Protein AF-A0A2J6T3U5-F1 (afdb_monomer_lite)

Organism: NCBI:txid1095630

Radius of gyration: 22.6 Å; chains: 1; bounding box: 52×35×73 Å

Structure (mmCIF, N/CA/C/O backbone):
data_AF-A0A2J6T3U5-F1
#
_entry.id   AF-A0A2J6T3U5-F1
#
loop_
_atom_site.group_PDB
_atom_site.id
_atom_site.type_symbol
_atom_site.label_atom_id
_atom_site.label_alt_id
_atom_site.label_comp_id
_atom_site.label_asym_id
_atom_site.label_entity_id
_atom_site.label_seq_id
_atom_site.pdbx_PDB_ins_code
_atom_site.Cartn_x
_atom_site.Cartn_y
_atom_site.Cartn_z
_atom_site.occupancy
_atom_site.B_iso_or_equiv
_atom_site.auth_seq_id
_atom_site.auth_comp_id
_atom_site.auth_asym_id
_atom_site.auth_atom_id
_atom_site.pdbx_PDB_model_num
ATOM 1 N N . MET A 1 1 ? -11.985 6.143 32.478 1.00 38.47 1 MET A N 1
ATOM 2 C CA . MET A 1 1 ? -12.949 7.231 32.205 1.00 38.47 1 MET A CA 1
ATOM 3 C C . MET A 1 1 ? -14.137 6.586 31.503 1.00 38.47 1 MET A C 1
ATOM 5 O O . MET A 1 1 ? -13.991 6.168 30.367 1.00 38.47 1 MET A O 1
ATOM 9 N N . LYS A 1 2 ? -15.233 6.329 32.228 1.00 48.66 2 LYS A N 1
ATOM 10 C CA . LYS A 1 2 ? -16.372 5.528 31.748 1.00 48.66 2 LYS A CA 1
ATOM 11 C C . LYS A 1 2 ? -17.278 6.443 30.913 1.00 48.66 2 LYS A C 1
ATOM 13 O O . LYS A 1 2 ? -17.923 7.314 31.491 1.00 48.66 2 LYS A O 1
ATOM 18 N N . ARG A 1 3 ? -17.236 6.337 29.577 1.00 56.69 3 ARG A N 1
ATOM 19 C CA . ARG A 1 3 ? -18.173 7.060 28.702 1.00 56.69 3 ARG A CA 1
ATOM 20 C C . ARG A 1 3 ? -19.555 6.423 28.853 1.00 56.69 3 ARG A C 1
ATOM 22 O O . ARG A 1 3 ? -19.677 5.213 28.967 1.00 56.69 3 ARG A O 1
ATOM 29 N N . SER A 1 4 ? -20.553 7.281 29.001 1.00 51.03 4 SER A N 1
ATOM 30 C CA . SER A 1 4 ? -21.949 6.957 29.271 1.00 51.03 4 SER A CA 1
ATOM 31 C C . SER A 1 4 ? -22.644 6.409 28.024 1.00 51.03 4 SER A C 1
ATOM 33 O O . SER A 1 4 ? -22.593 7.051 26.975 1.00 51.03 4 SER A O 1
ATOM 35 N N . ASP A 1 5 ? -23.340 5.284 28.199 1.00 54.50 5 ASP A N 1
ATOM 36 C CA . ASP A 1 5 ? -24.138 4.512 27.236 1.00 54.50 5 ASP A CA 1
ATOM 37 C C . ASP A 1 5 ? -25.363 5.276 26.675 1.00 54.50 5 ASP A C 1
ATOM 39 O O . ASP A 1 5 ? -26.510 4.880 26.873 1.00 54.50 5 ASP A O 1
ATOM 43 N N . ILE A 1 6 ? -25.153 6.404 25.985 1.00 56.03 6 ILE A N 1
ATOM 44 C CA . ILE A 1 6 ? -26.198 7.081 25.183 1.00 56.03 6 ILE A CA 1
ATOM 45 C C . ILE A 1 6 ? -25.654 7.406 23.783 1.00 56.03 6 ILE A C 1
ATOM 47 O O . ILE A 1 6 ? -25.826 8.499 23.245 1.00 56.03 6 ILE A O 1
ATOM 51 N N . GLY A 1 7 ? -24.940 6.451 23.190 1.00 62.00 7 GLY A N 1
ATOM 52 C CA . GLY A 1 7 ? -24.553 6.486 21.787 1.00 62.00 7 GLY A CA 1
ATOM 53 C C . GLY A 1 7 ? -25.528 5.652 20.966 1.00 62.00 7 GLY A C 1
ATOM 54 O O . GLY A 1 7 ? -25.654 4.456 21.196 1.00 62.00 7 GLY A O 1
ATOM 55 N N . ILE A 1 8 ? -26.181 6.252 19.965 1.00 74.00 8 ILE A N 1
ATOM 56 C CA . ILE A 1 8 ? -26.908 5.516 18.904 1.00 74.00 8 ILE A CA 1
ATOM 57 C C . ILE A 1 8 ? -25.964 4.523 18.185 1.00 74.00 8 ILE A C 1
ATOM 59 O O . ILE A 1 8 ? -26.408 3.575 17.541 1.00 74.00 8 ILE A O 1
ATOM 63 N N . ILE A 1 9 ? -24.653 4.736 18.313 1.00 75.31 9 ILE A N 1
ATOM 64 C CA . ILE A 1 9 ? -23.588 3.929 17.736 1.00 75.31 9 ILE A CA 1
ATOM 65 C C . ILE A 1 9 ? -22.883 3.176 18.874 1.00 75.31 9 ILE A C 1
ATOM 67 O O . ILE A 1 9 ? -22.452 3.829 19.827 1.00 75.31 9 ILE A O 1
ATOM 71 N N . PRO A 1 10 ? -22.729 1.843 18.779 1.00 83.06 10 PRO A N 1
ATOM 72 C CA . PRO A 1 10 ? -21.961 1.070 19.748 1.00 83.06 10 PRO A CA 1
ATOM 73 C C . PRO A 1 10 ? -20.502 1.535 19.797 1.00 83.06 10 PRO A C 1
ATOM 75 O O . PRO A 1 10 ? -19.874 1.693 18.749 1.00 83.06 10 PRO A O 1
ATOM 78 N N . ASP A 1 11 ? -19.939 1.673 20.998 1.00 80.75 11 ASP A N 1
ATOM 79 C CA . ASP A 1 11 ? -18.539 2.090 21.191 1.00 80.75 11 ASP A CA 1
ATOM 80 C C . ASP A 1 11 ? -17.552 1.195 20.424 1.00 80.75 11 ASP A C 1
ATOM 82 O O . ASP A 1 11 ? -16.596 1.683 19.827 1.00 80.75 11 ASP A O 1
ATOM 86 N N . GLN A 1 12 ? -17.857 -0.101 20.312 1.00 80.88 12 GLN A N 1
ATOM 87 C CA . GLN A 1 12 ? -17.066 -1.059 19.536 1.00 80.88 12 GLN A CA 1
ATOM 88 C C . GLN A 1 12 ? -16.932 -0.664 18.053 1.00 80.88 12 GLN A C 1
ATOM 90 O O . GLN A 1 12 ? -15.870 -0.835 17.459 1.00 80.88 12 GLN A O 1
ATOM 95 N N . VAL A 1 13 ? -17.989 -0.110 17.448 1.00 84.06 13 VAL A N 1
ATOM 96 C CA . VAL A 1 13 ? -17.957 0.356 16.051 1.00 84.06 13 VAL A CA 1
ATOM 97 C C . VAL A 1 13 ? -17.063 1.586 15.929 1.00 84.06 13 VAL A C 1
ATOM 99 O O . VAL A 1 13 ? -16.342 1.725 14.943 1.00 84.06 13 VAL A O 1
ATOM 102 N N . ILE A 1 14 ? -17.093 2.482 16.919 1.00 82.81 14 ILE A N 1
ATOM 103 C CA . ILE A 1 14 ? -16.266 3.694 16.937 1.00 82.81 14 ILE A CA 1
ATOM 104 C C . ILE A 1 14 ? -14.790 3.310 17.040 1.00 82.81 14 ILE A C 1
ATOM 106 O O . ILE A 1 14 ? -13.989 3.762 16.219 1.00 82.81 14 ILE A O 1
ATOM 110 N N . ASP A 1 15 ? -14.452 2.436 17.985 1.00 81.38 15 ASP A N 1
ATOM 111 C CA . ASP A 1 15 ? -13.083 1.967 18.200 1.00 81.38 15 ASP A CA 1
ATOM 112 C C . ASP A 1 15 ? -12.535 1.258 16.954 1.00 81.38 15 ASP A C 1
ATOM 114 O O . ASP A 1 15 ? -11.432 1.556 16.490 1.00 81.38 15 ASP A O 1
ATOM 118 N N . GLU A 1 16 ? -13.338 0.389 16.336 1.00 83.69 16 GLU A N 1
ATOM 119 C CA . GLU A 1 16 ? -12.950 -0.301 15.107 1.00 83.69 16 GLU A CA 1
ATOM 120 C C . GLU A 1 16 ? -12.828 0.656 13.909 1.00 83.69 16 GLU A C 1
ATOM 122 O O . GLU A 1 16 ? -11.967 0.486 13.043 1.00 83.69 16 GLU A O 1
ATOM 127 N N . THR A 1 17 ? -13.652 1.703 13.857 1.00 86.38 17 THR A N 1
ATOM 128 C CA . THR A 1 17 ? -13.559 2.732 12.814 1.00 86.38 17 THR A CA 1
ATOM 129 C C . THR A 1 17 ? -12.269 3.537 12.955 1.00 86.38 17 THR A C 1
ATOM 131 O O . THR A 1 17 ? -11.596 3.785 11.956 1.00 86.38 17 THR A O 1
ATOM 134 N N . ILE A 1 18 ? -11.875 3.899 14.179 1.00 80.56 18 ILE A N 1
ATOM 135 C CA . ILE A 1 18 ? -10.594 4.571 14.439 1.00 80.56 18 ILE A CA 1
ATOM 136 C C . ILE A 1 18 ? -9.433 3.662 14.016 1.00 80.56 18 ILE A C 1
ATOM 138 O O . ILE A 1 18 ? -8.542 4.107 13.292 1.00 80.56 18 ILE A O 1
ATOM 142 N N . LEU A 1 19 ? -9.477 2.378 14.387 1.00 79.75 19 LEU A N 1
ATOM 143 C CA . LEU A 1 19 ? -8.476 1.386 13.982 1.00 79.75 19 LEU A CA 1
ATOM 144 C C . LEU A 1 19 ? -8.370 1.277 12.451 1.00 79.75 19 LEU A C 1
ATOM 146 O O . LEU A 1 19 ? -7.273 1.280 11.896 1.00 79.75 19 LEU A O 1
ATOM 150 N N . THR A 1 20 ? -9.514 1.241 11.767 1.00 84.50 20 THR A N 1
ATOM 151 C CA . THR A 1 20 ? -9.603 1.192 10.302 1.00 84.50 20 THR A CA 1
ATOM 152 C C . THR A 1 20 ? -8.975 2.432 9.669 1.00 84.50 20 THR A C 1
ATOM 154 O O . THR A 1 20 ? -8.199 2.318 8.724 1.00 84.50 20 THR A O 1
ATOM 157 N N . LEU A 1 21 ? -9.267 3.626 10.189 1.00 83.50 21 LEU A N 1
ATOM 158 C CA . LEU A 1 21 ? -8.701 4.871 9.668 1.00 83.50 21 LEU A CA 1
ATOM 159 C C . LEU A 1 21 ? -7.182 4.926 9.843 1.00 83.50 21 LEU A C 1
ATOM 161 O O . LEU A 1 21 ? -6.491 5.322 8.909 1.00 83.50 21 LEU A O 1
ATOM 165 N N . ASN A 1 22 ? -6.664 4.477 10.986 1.00 78.25 22 ASN A N 1
ATOM 166 C CA . ASN A 1 22 ? -5.220 4.418 11.224 1.00 78.25 22 ASN A CA 1
ATOM 167 C C . ASN A 1 22 ? -4.527 3.391 10.318 1.00 78.25 22 ASN A C 1
ATOM 169 O O . ASN A 1 22 ? -3.413 3.632 9.860 1.00 78.25 22 ASN A O 1
ATOM 173 N N . LEU A 1 23 ? -5.195 2.273 10.011 1.00 80.44 23 LEU A N 1
ATOM 174 C CA . LEU A 1 23 ? -4.705 1.285 9.047 1.00 80.44 23 LEU A CA 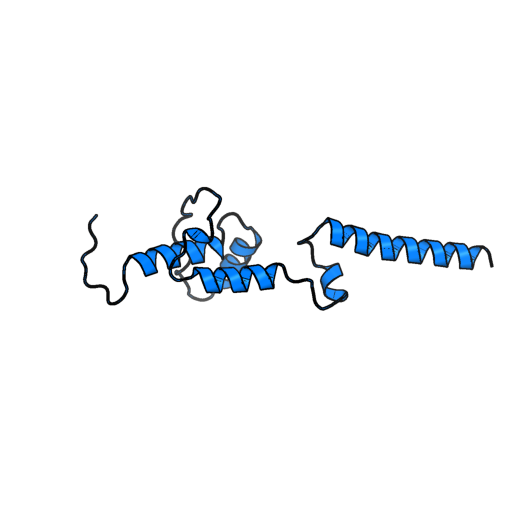1
ATOM 175 C C . LEU A 1 23 ? -4.630 1.863 7.624 1.00 80.44 23 LEU A C 1
ATOM 177 O O . LEU A 1 23 ? -3.656 1.624 6.914 1.00 80.44 23 LEU A O 1
ATOM 181 N N . LEU A 1 24 ? -5.660 2.601 7.199 1.00 83.00 24 LEU A N 1
ATOM 182 C CA . LEU A 1 24 ? -5.746 3.174 5.850 1.00 83.00 24 LEU A CA 1
ATOM 183 C C . LEU A 1 24 ? -4.850 4.400 5.659 1.00 83.00 24 LEU A C 1
ATOM 185 O O . LEU A 1 24 ? -4.422 4.679 4.539 1.00 83.00 24 LEU A O 1
ATOM 189 N N . PHE A 1 25 ? -4.590 5.138 6.735 1.00 80.31 25 PHE A N 1
ATOM 190 C CA . PHE A 1 25 ? -3.830 6.379 6.716 1.00 80.31 25 PHE A CA 1
ATOM 191 C C . PHE A 1 25 ? -2.743 6.368 7.798 1.00 80.31 25 PHE A C 1
ATOM 193 O O . PHE A 1 25 ? -2.849 7.102 8.784 1.00 80.31 25 PHE A O 1
ATOM 200 N N . PRO A 1 26 ? -1.689 5.556 7.616 1.00 75.94 26 PRO A N 1
ATOM 201 C CA . PRO A 1 26 ? -0.627 5.437 8.599 1.00 75.94 26 PRO A CA 1
ATOM 202 C C . PRO A 1 26 ? 0.145 6.749 8.772 1.00 75.94 26 PRO A C 1
ATOM 204 O O . PRO A 1 26 ? 0.450 7.464 7.816 1.00 75.94 26 PRO A O 1
ATOM 207 N N . ASP A 1 27 ? 0.515 7.035 10.015 1.00 71.94 27 ASP A N 1
ATOM 208 C CA . ASP A 1 27 ? 1.265 8.224 10.421 1.00 71.94 27 ASP A CA 1
ATOM 209 C C . ASP A 1 27 ? 2.752 8.175 10.033 1.00 71.94 27 ASP A C 1
ATOM 211 O O . ASP A 1 27 ? 3.398 9.217 9.933 1.00 71.94 27 ASP A O 1
ATOM 215 N N . TRP A 1 28 ? 3.289 6.985 9.771 1.00 71.19 28 TRP A N 1
ATOM 216 C CA . TRP A 1 28 ? 4.659 6.771 9.301 1.00 71.19 28 TRP A CA 1
ATOM 217 C C . TRP A 1 28 ? 4.813 6.871 7.776 1.00 71.19 28 TRP A C 1
ATOM 219 O O . TRP A 1 28 ? 5.935 7.019 7.285 1.00 71.19 28 TRP A O 1
ATOM 229 N N . ASP A 1 29 ? 3.722 6.806 7.006 1.00 78.31 29 ASP A N 1
ATOM 230 C CA . ASP A 1 29 ? 3.793 6.889 5.548 1.00 78.31 29 ASP A CA 1
ATOM 231 C C . ASP A 1 29 ? 3.920 8.344 5.078 1.00 78.31 29 ASP A C 1
ATOM 233 O O . ASP A 1 29 ? 3.059 9.204 5.293 1.00 78.31 29 ASP A O 1
ATOM 237 N N . THR A 1 30 ? 5.017 8.624 4.378 1.00 80.19 30 THR A N 1
ATOM 238 C CA . THR A 1 30 ? 5.334 9.974 3.905 1.00 80.19 30 THR A CA 1
ATOM 239 C C . THR A 1 30 ? 4.325 10.455 2.861 1.00 80.19 30 THR A C 1
ATOM 241 O O . THR A 1 30 ? 4.011 11.651 2.828 1.00 80.19 30 THR A O 1
ATOM 244 N N . ASP A 1 31 ? 3.787 9.553 2.034 1.00 81.56 31 ASP A N 1
ATOM 245 C CA . ASP A 1 31 ? 2.794 9.903 1.017 1.00 81.56 31 ASP A CA 1
ATOM 246 C C . ASP A 1 31 ? 1.451 10.269 1.654 1.00 81.56 31 ASP A C 1
ATOM 248 O O . ASP A 1 31 ? 0.863 11.298 1.300 1.00 81.56 31 ASP A O 1
ATOM 252 N N . THR A 1 32 ? 1.026 9.519 2.670 1.00 78.94 32 THR A N 1
ATOM 253 C CA . THR A 1 32 ? -0.129 9.837 3.519 1.00 78.94 32 THR A CA 1
ATOM 254 C C . THR A 1 32 ? 0.030 11.195 4.213 1.00 78.94 32 THR A C 1
ATOM 256 O O . THR A 1 32 ? -0.834 12.071 4.082 1.00 78.94 32 THR A O 1
ATOM 259 N N . ILE A 1 33 ? 1.172 11.454 4.863 1.00 78.88 33 ILE A N 1
ATOM 260 C CA . ILE A 1 33 ? 1.458 12.759 5.488 1.00 78.88 33 ILE A CA 1
ATOM 261 C C . ILE A 1 33 ? 1.398 13.892 4.451 1.00 78.88 33 ILE A C 1
ATOM 263 O O . ILE A 1 33 ? 0.831 14.963 4.703 1.00 78.88 33 ILE A O 1
ATOM 267 N N . LYS A 1 34 ? 1.986 13.688 3.267 1.00 83.81 34 LYS A N 1
ATOM 268 C CA . LYS A 1 34 ? 2.004 14.677 2.181 1.00 83.81 34 LYS A CA 1
ATOM 269 C C . LYS A 1 34 ? 0.602 14.933 1.631 1.00 83.81 34 LYS A C 1
ATOM 271 O O . LYS A 1 34 ? 0.257 16.090 1.371 1.00 83.81 34 LYS A O 1
ATOM 276 N N . PHE A 1 35 ? -0.212 13.889 1.492 1.00 81.81 35 PHE A N 1
ATOM 277 C CA . PHE A 1 35 ? -1.615 13.981 1.102 1.00 81.81 35 PHE A CA 1
ATOM 278 C C . PHE A 1 35 ? -2.407 14.843 2.091 1.00 81.81 35 PHE A C 1
ATOM 280 O O . PHE A 1 35 ? -3.081 15.792 1.671 1.00 81.81 35 PHE A O 1
ATOM 287 N N . PHE A 1 36 ? -2.251 14.605 3.397 1.00 75.44 36 PHE A N 1
ATOM 288 C CA . PHE A 1 36 ? -2.909 15.417 4.421 1.00 75.44 36 PHE A CA 1
ATOM 289 C C . PHE A 1 36 ? -2.418 16.859 4.439 1.00 75.44 36 PHE A C 1
ATOM 291 O O . PHE A 1 36 ? -3.243 17.772 4.441 1.00 75.44 36 PHE A O 1
ATOM 298 N N . LYS A 1 37 ? -1.103 17.102 4.365 1.00 76.44 37 LYS A N 1
ATOM 299 C CA . LYS A 1 37 ? -0.545 18.465 4.279 1.00 76.44 37 LYS A CA 1
ATOM 300 C C . LYS A 1 37 ? -1.105 19.233 3.080 1.00 76.44 37 LYS A C 1
ATOM 302 O O . LYS A 1 37 ? -1.466 20.398 3.217 1.00 76.44 37 LYS A O 1
ATOM 307 N N . LYS A 1 38 ? -1.249 18.572 1.926 1.00 77.81 38 LYS A N 1
ATOM 308 C CA . LYS A 1 38 ? -1.828 19.166 0.712 1.00 77.81 38 LYS A CA 1
ATOM 309 C C . LYS A 1 38 ? -3.308 19.527 0.882 1.00 77.81 38 LYS A C 1
ATOM 311 O O . LYS A 1 38 ? -3.757 20.524 0.318 1.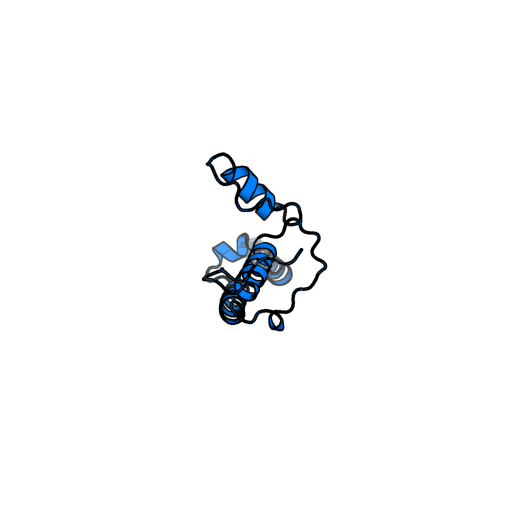00 77.81 38 LYS A O 1
ATOM 316 N N . LYS A 1 39 ? -4.071 18.738 1.646 1.00 74.38 39 LYS A N 1
ATOM 317 C CA . LYS A 1 39 ? -5.507 18.972 1.884 1.00 74.38 39 LYS A CA 1
ATOM 318 C C . LYS A 1 39 ? -5.819 19.869 3.089 1.00 74.38 39 LYS A C 1
ATOM 320 O O . LYS A 1 39 ? -6.891 20.467 3.108 1.00 74.38 39 LYS A O 1
ATOM 325 N N . LYS A 1 40 ? -4.889 20.041 4.037 1.00 64.94 40 LYS A N 1
ATOM 326 C CA . LYS A 1 40 ? -5.055 20.847 5.266 1.0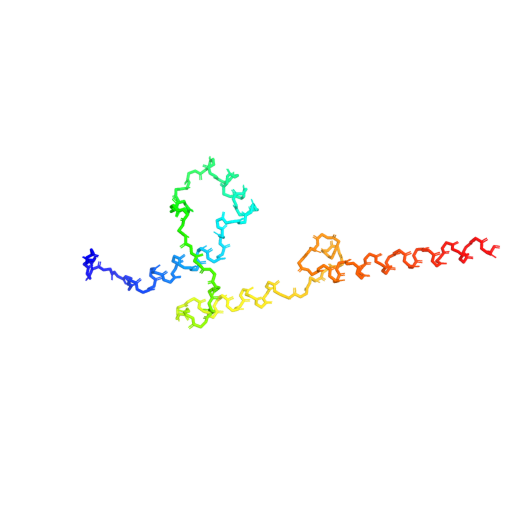0 64.94 40 LYS A CA 1
ATOM 327 C C . LYS A 1 40 ? -5.422 22.318 5.006 1.00 64.94 40 LYS A C 1
ATOM 329 O O . LYS A 1 40 ? -6.062 22.941 5.844 1.00 64.94 40 LYS A O 1
ATOM 334 N N . ASN A 1 41 ? -5.133 22.843 3.812 1.00 56.72 41 ASN A N 1
ATOM 335 C CA . ASN A 1 41 ? -5.535 24.193 3.392 1.00 56.72 41 ASN A CA 1
ATOM 336 C C . ASN A 1 41 ? -7.048 24.349 3.109 1.00 56.72 41 ASN A C 1
ATOM 338 O O . ASN A 1 41 ? -7.488 25.442 2.768 1.00 56.72 41 ASN A O 1
ATOM 342 N N . LYS A 1 42 ? -7.859 23.285 3.237 1.00 55.12 42 LYS A N 1
ATOM 343 C CA . LYS A 1 42 ? -9.319 23.308 3.037 1.00 55.12 42 LYS A CA 1
ATOM 344 C C . LYS A 1 42 ? -10.044 22.599 4.199 1.00 55.12 42 LYS A C 1
ATOM 346 O O . LYS A 1 42 ? -10.532 21.483 4.064 1.00 55.12 42 LYS A O 1
ATOM 351 N N . HIS A 1 43 ? -10.060 23.256 5.358 1.00 49.59 43 HIS A N 1
ATOM 352 C CA . HIS A 1 43 ? -11.015 23.059 6.468 1.00 49.59 43 HIS A CA 1
ATOM 353 C C . HIS A 1 43 ? -11.337 21.615 6.908 1.00 49.59 43 HIS A C 1
ATOM 355 O O . HIS A 1 43 ? -12.507 21.260 6.946 1.00 49.59 43 HIS A O 1
ATOM 361 N N . HIS A 1 44 ? -10.361 20.778 7.276 1.00 47.78 44 HIS A N 1
ATOM 362 C CA . HIS A 1 44 ? -10.679 19.498 7.932 1.00 47.78 44 HIS A CA 1
ATOM 363 C C . HIS A 1 44 ? -9.687 19.165 9.052 1.00 47.78 44 HIS A C 1
ATOM 365 O O . HIS A 1 44 ? -8.508 18.917 8.811 1.00 47.78 44 HIS A O 1
ATOM 371 N N . HIS A 1 45 ? -10.198 19.155 10.285 1.00 48.19 45 HIS A N 1
ATOM 372 C CA . HIS A 1 45 ? -9.480 18.857 11.534 1.00 48.19 45 HIS A CA 1
ATOM 373 C C . HIS A 1 45 ? -9.508 17.359 11.897 1.00 48.19 45 HIS A C 1
ATOM 375 O O . HIS A 1 45 ? -9.048 16.980 12.964 1.00 48.19 45 HIS A O 1
ATOM 381 N N . ILE A 1 46 ? -10.094 16.509 11.049 1.00 50.91 46 ILE A N 1
ATOM 382 C CA . ILE A 1 46 ? -10.656 15.224 11.501 1.00 50.91 46 ILE A CA 1
ATOM 383 C C . ILE A 1 46 ? -9.615 14.098 11.626 1.00 50.91 46 ILE A C 1
ATOM 385 O O . ILE A 1 46 ? -9.875 13.122 12.314 1.00 50.91 46 ILE A O 1
ATOM 389 N N . LEU A 1 47 ? -8.426 14.213 11.028 1.00 52.72 47 LEU A N 1
ATOM 390 C CA . LEU A 1 47 ? -7.490 13.075 10.939 1.00 52.72 47 LEU 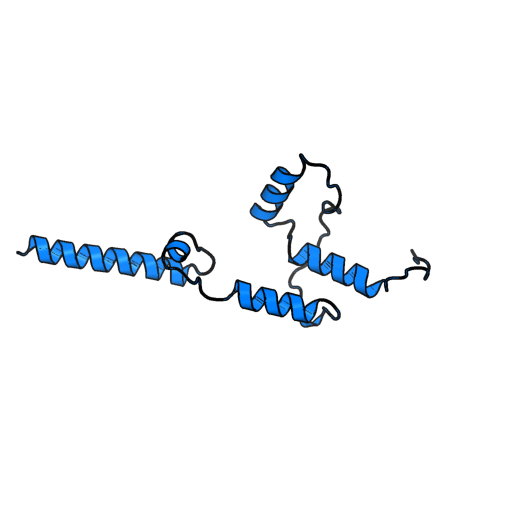A CA 1
ATOM 391 C C . LEU A 1 47 ? -6.122 13.326 11.580 1.00 52.72 47 LEU A C 1
ATOM 393 O O . LEU A 1 47 ? -5.192 12.563 11.363 1.00 52.72 47 LEU A O 1
ATOM 397 N N . ILE A 1 48 ? -5.998 14.382 12.385 1.00 48.31 48 ILE A N 1
ATOM 398 C CA . ILE A 1 48 ? -4.845 14.564 13.274 1.00 48.31 48 ILE A CA 1
ATOM 399 C C . ILE A 1 48 ? -5.350 14.374 14.704 1.00 48.31 48 ILE A C 1
ATOM 401 O O . ILE A 1 48 ? -5.252 15.271 15.537 1.00 48.31 48 ILE A O 1
ATOM 405 N N . ALA A 1 49 ? -5.947 13.213 14.982 1.00 47.00 49 ALA A N 1
ATOM 406 C CA . ALA A 1 49 ? -5.727 12.666 16.310 1.00 47.00 49 ALA A CA 1
ATOM 407 C C . ALA A 1 49 ? -4.206 12.489 16.410 1.00 47.00 49 ALA A C 1
ATOM 409 O O . ALA A 1 49 ? -3.574 12.075 15.435 1.00 47.00 49 ALA A O 1
ATOM 410 N N . GLU A 1 50 ? -3.617 12.944 17.513 1.00 51.16 50 GLU A N 1
ATOM 411 C CA . GLU A 1 50 ? -2.193 12.778 17.820 1.00 51.16 50 GLU A CA 1
ATOM 412 C C . GLU A 1 50 ? -1.698 11.399 17.377 1.00 51.16 50 GLU A C 1
ATOM 414 O O . GLU A 1 50 ? -2.503 10.469 17.452 1.00 51.16 50 GLU A O 1
ATOM 419 N N . PRO A 1 51 ? -0.437 11.265 16.906 1.00 49.31 51 PRO A N 1
ATOM 420 C CA . PRO A 1 51 ? 0.099 10.009 16.390 1.00 49.31 51 PRO A CA 1
ATOM 421 C C . PRO A 1 51 ? -0.159 8.939 17.433 1.00 49.31 51 PRO A C 1
ATOM 423 O O . PRO A 1 51 ? 0.492 8.876 18.479 1.00 49.31 51 PRO A O 1
ATOM 426 N N . ALA A 1 52 ? -1.218 8.180 17.198 1.00 52.94 52 ALA A N 1
ATOM 427 C CA . ALA A 1 52 ? -1.650 7.187 18.128 1.00 52.94 52 ALA A CA 1
ATOM 428 C C . ALA A 1 52 ? -0.633 6.089 17.899 1.00 52.94 52 ALA A C 1
ATOM 430 O O . ALA A 1 52 ? -0.602 5.462 16.845 1.00 52.94 52 ALA A O 1
ATOM 431 N N . TYR A 1 53 ? 0.311 6.001 18.829 1.00 51.31 53 TYR A N 1
ATOM 432 C CA . TYR A 1 53 ? 1.389 5.037 18.801 1.00 51.31 53 TYR A CA 1
ATOM 433 C C . TYR A 1 53 ? 0.757 3.645 18.737 1.00 51.31 53 TYR A C 1
ATOM 435 O O . TYR A 1 53 ? 0.335 3.096 19.754 1.00 51.31 53 TYR A O 1
ATOM 443 N N . TYR A 1 54 ? 0.620 3.115 17.523 1.00 59.97 54 TYR A N 1
ATOM 444 C CA . TYR A 1 54 ? -0.002 1.827 17.279 1.00 59.97 54 TYR A CA 1
ATOM 445 C C . TYR A 1 54 ? 1.100 0.821 16.959 1.00 59.97 54 TYR A C 1
ATOM 447 O O . TYR A 1 54 ? 1.785 0.950 15.940 1.00 59.97 54 TYR A O 1
ATOM 455 N N . PRO A 1 55 ? 1.312 -0.179 17.829 1.00 52.00 55 PRO A N 1
ATOM 456 C CA . PRO A 1 55 ? 2.262 -1.232 17.548 1.00 52.00 55 PRO A CA 1
ATOM 457 C C . PRO A 1 55 ? 1.715 -2.082 16.394 1.00 52.00 55 PRO A C 1
ATOM 459 O O . PRO A 1 55 ? 0.546 -2.459 16.369 1.00 52.00 55 PRO A O 1
ATOM 462 N N . ALA A 1 56 ? 2.568 -2.377 15.419 1.00 51.84 56 ALA A N 1
ATOM 463 C CA . ALA A 1 56 ? 2.335 -3.387 14.388 1.00 51.84 56 ALA A CA 1
ATOM 464 C C . ALA A 1 56 ? 1.905 -4.756 14.976 1.00 51.84 56 ALA A C 1
ATOM 466 O O . ALA A 1 56 ? 2.115 -4.994 16.164 1.00 51.84 56 ALA A O 1
ATOM 467 N N . PRO A 1 57 ? 1.511 -5.758 14.164 1.00 53.94 57 PRO A N 1
ATOM 468 C CA . PRO A 1 57 ? 0.749 -5.745 12.919 1.00 53.94 57 PRO A CA 1
ATOM 469 C C . PRO A 1 57 ? -0.738 -6.040 13.195 1.00 53.94 57 PRO A C 1
ATOM 471 O O . PRO A 1 57 ? -1.077 -7.022 13.857 1.00 53.94 57 PRO A O 1
ATOM 474 N N . ILE A 1 58 ? -1.629 -5.224 12.635 1.00 65.31 58 ILE A N 1
ATOM 475 C CA . ILE A 1 58 ? -3.077 -5.371 12.806 1.00 65.31 58 ILE A CA 1
ATOM 476 C C . ILE A 1 58 ? -3.544 -6.616 12.040 1.00 65.31 58 ILE A C 1
ATOM 478 O O . ILE A 1 58 ? -3.416 -6.688 10.814 1.00 65.31 58 ILE A O 1
ATOM 482 N N . ARG A 1 59 ? -4.089 -7.615 12.741 1.00 68.62 59 ARG A N 1
ATOM 483 C CA . ARG A 1 59 ? -4.673 -8.786 12.077 1.00 68.62 59 ARG A CA 1
ATOM 484 C C . ARG A 1 59 ? -6.084 -8.442 11.621 1.00 68.62 59 ARG A C 1
ATOM 486 O O . ARG A 1 59 ? -6.914 -8.035 12.422 1.00 68.62 59 ARG A O 1
ATOM 493 N N . LEU A 1 60 ? -6.407 -8.728 10.358 1.00 72.62 60 LEU A N 1
ATOM 494 C CA . LEU A 1 60 ? -7.770 -8.578 9.816 1.00 72.62 60 LEU A CA 1
ATOM 495 C C . LEU A 1 60 ? -8.842 -9.321 10.639 1.00 72.62 60 LEU A C 1
ATOM 497 O O . LEU A 1 60 ? -10.015 -8.976 10.579 1.00 72.62 60 LEU A O 1
ATOM 501 N N . ASN A 1 61 ? -8.445 -10.334 11.414 1.00 72.88 61 ASN A N 1
ATOM 502 C CA . ASN A 1 61 ? -9.337 -11.098 12.283 1.00 72.88 61 ASN A CA 1
ATOM 503 C C . ASN A 1 61 ? -9.810 -10.327 13.533 1.00 72.88 61 ASN A C 1
ATOM 505 O O . ASN A 1 61 ? -10.717 -10.799 14.207 1.00 72.88 61 ASN A O 1
ATOM 509 N N . GLU A 1 62 ? -9.195 -9.186 13.853 1.00 75.94 62 GLU A N 1
ATOM 510 C CA . GLU A 1 62 ? -9.577 -8.319 14.980 1.00 75.94 62 GLU A CA 1
ATOM 511 C C . GLU A 1 62 ? -10.721 -7.358 14.615 1.00 75.94 62 GLU A C 1
ATOM 513 O O . GLU A 1 62 ? -11.364 -6.797 15.499 1.00 75.94 62 GLU A O 1
ATOM 518 N N . PHE A 1 63 ? -11.018 -7.210 13.319 1.00 82.31 63 PHE A N 1
ATOM 519 C CA . PHE A 1 63 ? -12.142 -6.424 12.819 1.00 82.31 63 PHE A CA 1
ATOM 520 C C . PHE A 1 63 ? -13.416 -7.278 12.795 1.00 82.31 63 PHE A C 1
ATOM 522 O O . PHE A 1 63 ? -13.421 -8.391 12.264 1.00 82.31 63 PHE A O 1
ATOM 529 N N . SER A 1 64 ? -14.502 -6.757 13.362 1.00 84.81 64 SER A N 1
ATOM 530 C CA . SER A 1 64 ? -15.825 -7.391 13.372 1.00 84.81 64 SER A CA 1
ATOM 531 C C . SER A 1 64 ? -16.792 -6.713 12.399 1.00 84.81 64 SER A C 1
ATOM 533 O O . SER A 1 64 ? -17.603 -7.390 11.775 1.00 84.81 64 SER A O 1
ATOM 535 N N . PHE A 1 65 ? -16.694 -5.393 12.237 1.00 87.00 65 PHE A N 1
ATOM 536 C CA . PHE A 1 65 ? -17.594 -4.584 11.411 1.00 87.00 65 PHE A CA 1
ATOM 537 C C . PHE A 1 65 ? -17.024 -4.272 10.020 1.00 87.00 65 PHE A C 1
ATOM 539 O O . PHE A 1 65 ? -17.746 -4.324 9.026 1.00 87.00 65 PHE A O 1
ATOM 546 N N . TRP A 1 66 ? -15.731 -3.957 9.926 1.00 89.44 66 TRP A N 1
ATOM 547 C CA . TRP A 1 66 ? -15.069 -3.488 8.703 1.00 89.44 66 TRP A CA 1
ATOM 548 C C . TRP A 1 66 ? -14.236 -4.563 8.001 1.00 89.44 66 TRP A C 1
ATOM 550 O O . TRP A 1 66 ? -13.718 -4.320 6.910 1.00 89.44 66 TRP A O 1
ATOM 560 N N . ARG A 1 67 ? -14.134 -5.765 8.581 1.00 88.31 67 ARG A N 1
ATOM 561 C CA . ARG A 1 67 ? -13.306 -6.871 8.077 1.00 88.31 67 ARG A CA 1
ATOM 562 C C . ARG A 1 67 ? -13.541 -7.193 6.608 1.00 88.31 67 ARG A C 1
ATOM 564 O O . ARG A 1 67 ? -12.578 -7.250 5.851 1.00 88.31 67 ARG A O 1
ATOM 571 N N . ASP A 1 68 ? -14.793 -7.392 6.204 1.00 89.81 68 ASP A N 1
ATOM 572 C CA . ASP A 1 68 ? -15.114 -7.808 4.833 1.00 89.81 68 ASP A CA 1
ATOM 573 C C . ASP A 1 68 ? -14.739 -6.725 3.815 1.00 89.81 68 ASP A C 1
ATOM 575 O O . ASP A 1 68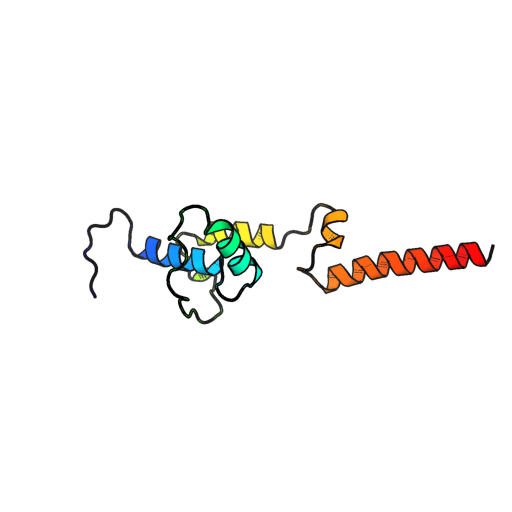 ? -14.195 -7.019 2.753 1.00 89.81 68 ASP A O 1
ATOM 579 N N . ARG A 1 69 ? -14.941 -5.452 4.177 1.00 90.50 69 ARG A N 1
ATOM 580 C CA . ARG A 1 69 ? -14.560 -4.296 3.351 1.00 90.50 69 ARG A CA 1
ATOM 581 C C . ARG A 1 69 ? -13.051 -4.131 3.256 1.00 90.50 69 ARG A C 1
ATOM 583 O O . ARG A 1 69 ? -12.526 -3.861 2.180 1.00 90.50 69 ARG A O 1
ATOM 590 N N . LEU A 1 70 ? -12.348 -4.312 4.370 1.00 89.56 70 LEU A N 1
ATOM 591 C CA . LEU A 1 70 ? -10.889 -4.289 4.396 1.00 89.56 70 LEU A CA 1
ATOM 592 C C . LEU A 1 70 ? -10.295 -5.451 3.600 1.00 89.56 70 LEU A C 1
ATOM 594 O O . LEU A 1 70 ? -9.289 -5.271 2.920 1.00 89.56 70 LEU A O 1
ATOM 598 N N . HIS A 1 71 ? -10.931 -6.620 3.635 1.00 89.38 71 HIS A N 1
ATOM 599 C CA . HIS A 1 71 ? -10.535 -7.762 2.826 1.00 89.38 71 HIS A CA 1
ATOM 600 C C . HIS A 1 71 ? -10.746 -7.498 1.328 1.00 89.38 71 HIS A C 1
ATOM 602 O O . HIS A 1 71 ? -9.834 -7.732 0.541 1.00 89.38 71 HIS A O 1
ATOM 608 N N . GLU A 1 72 ? -11.904 -6.966 0.929 1.00 90.50 72 GLU A N 1
ATOM 609 C CA . GLU A 1 72 ? -12.182 -6.550 -0.455 1.00 90.50 72 GLU A CA 1
ATOM 610 C C . GLU A 1 72 ? -11.131 -5.546 -0.957 1.00 90.50 72 GLU A C 1
ATOM 612 O O . GLU A 1 72 ? -10.525 -5.744 -2.011 1.00 90.50 72 GLU A O 1
ATOM 617 N N . LEU A 1 73 ? -10.829 -4.523 -0.151 1.00 89.19 73 LEU A N 1
ATOM 618 C CA . LEU A 1 73 ? -9.800 -3.536 -0.469 1.00 89.19 73 LEU A CA 1
ATOM 619 C C . LEU A 1 73 ? -8.403 -4.160 -0.569 1.00 89.19 73 LEU A C 1
ATOM 621 O O . LEU A 1 73 ? -7.632 -3.796 -1.451 1.00 89.19 73 LEU A O 1
ATOM 625 N N . TYR A 1 74 ? -8.068 -5.095 0.320 1.00 86.62 74 TYR A N 1
ATOM 626 C CA . TYR A 1 74 ? -6.791 -5.803 0.289 1.00 86.62 74 TYR A CA 1
ATOM 627 C C . TYR A 1 74 ? -6.639 -6.649 -0.980 1.00 86.62 74 TYR A C 1
ATOM 629 O O . TYR A 1 74 ? -5.572 -6.647 -1.596 1.00 86.62 74 TYR A O 1
ATOM 637 N N . VAL A 1 75 ? -7.693 -7.356 -1.393 1.00 88.88 75 VAL A N 1
ATOM 638 C CA . VAL A 1 75 ? -7.691 -8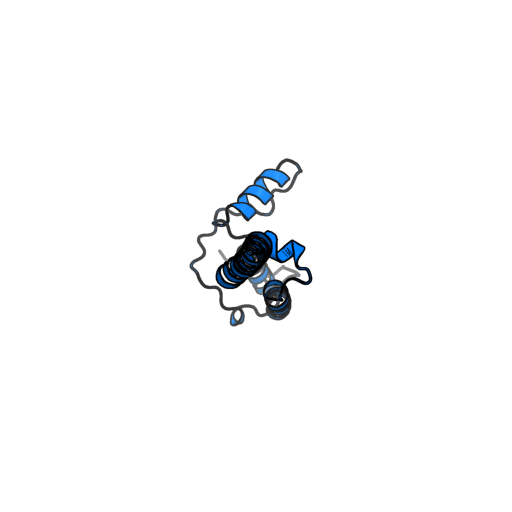.147 -2.632 1.00 88.88 75 VAL A CA 1
ATOM 639 C C . VAL A 1 75 ? -7.493 -7.239 -3.844 1.00 88.88 75 VAL A C 1
ATOM 641 O O . VAL A 1 75 ? -6.620 -7.505 -4.671 1.00 88.88 75 VAL A O 1
ATOM 644 N N . GLU A 1 76 ? -8.233 -6.134 -3.926 1.00 86.69 76 GLU A N 1
ATOM 645 C CA . GLU A 1 76 ? -8.101 -5.179 -5.031 1.00 86.69 76 GLU A CA 1
ATOM 646 C C . GLU A 1 76 ? -6.719 -4.507 -5.035 1.00 86.69 76 GLU A C 1
ATOM 648 O O . GLU A 1 76 ? -6.069 -4.392 -6.072 1.00 86.69 76 GLU A O 1
ATOM 653 N N . PHE A 1 77 ? -6.200 -4.135 -3.862 1.00 83.50 77 PHE A N 1
ATOM 654 C CA . PHE A 1 77 ? -4.869 -3.547 -3.738 1.00 83.50 77 PHE A CA 1
ATOM 655 C C . PHE A 1 77 ? -3.760 -4.495 -4.211 1.00 83.50 77 PHE A C 1
ATOM 657 O O . PHE A 1 77 ? -2.777 -4.035 -4.788 1.00 83.50 77 PHE A O 1
ATOM 664 N N . ASN A 1 78 ? -3.902 -5.804 -3.998 1.00 82.19 78 ASN A N 1
ATOM 665 C CA . ASN A 1 78 ? -2.929 -6.796 -4.465 1.00 82.19 78 ASN A CA 1
ATOM 666 C C . ASN A 1 78 ? -3.189 -7.291 -5.891 1.00 82.19 78 ASN A C 1
ATOM 668 O O . ASN A 1 78 ? -2.380 -8.050 -6.429 1.00 82.19 78 ASN A O 1
ATOM 672 N N . SER A 1 79 ? -4.292 -6.879 -6.513 1.00 82.62 79 SER A N 1
ATOM 673 C CA . SER A 1 79 ? -4.617 -7.307 -7.866 1.00 82.62 79 SER A CA 1
ATOM 674 C C . SER A 1 79 ? -3.609 -6.740 -8.878 1.00 82.62 79 SER A C 1
ATOM 676 O O . SER A 1 79 ? -3.117 -5.611 -8.724 1.00 82.62 79 SER A O 1
ATOM 678 N N . PRO A 1 80 ? -3.243 -7.530 -9.906 1.00 74.94 80 PRO A N 1
ATOM 679 C CA . PRO A 1 80 ? -2.239 -7.128 -10.879 1.00 74.94 80 PRO A CA 1
ATOM 680 C C . PRO A 1 80 ? -2.697 -5.881 -11.649 1.00 74.94 80 PRO A C 1
ATOM 682 O O . PRO A 1 80 ? -3.884 -5.743 -11.953 1.00 74.94 80 PRO A O 1
ATOM 685 N N . PRO A 1 81 ? -1.772 -4.966 -11.993 1.00 74.00 81 PRO A N 1
ATOM 686 C CA . PRO A 1 81 ? -2.131 -3.755 -12.713 1.00 74.00 81 PRO A CA 1
ATOM 687 C C . PRO A 1 81 ? -2.731 -4.104 -14.087 1.00 74.00 81 PRO A C 1
ATOM 689 O O . PRO A 1 81 ? -2.116 -4.864 -14.841 1.00 74.00 81 PRO A O 1
ATOM 692 N N . PRO A 1 82 ? -3.891 -3.533 -14.461 1.00 68.75 82 PRO A N 1
ATOM 693 C CA . PRO A 1 82 ? -4.570 -3.866 -15.713 1.00 68.75 82 PRO A CA 1
ATOM 694 C C . PRO A 1 82 ? -3.830 -3.399 -16.977 1.00 68.75 82 PRO A C 1
ATOM 696 O O . PRO A 1 82 ? -4.159 -3.845 -18.074 1.00 68.75 82 PRO A O 1
ATOM 699 N N . ALA A 1 83 ? -2.842 -2.499 -16.867 1.00 78.06 83 ALA A N 1
ATOM 700 C CA . ALA A 1 83 ? -2.143 -1.941 -18.024 1.00 78.06 83 ALA A CA 1
ATOM 701 C C . ALA A 1 83 ? -0.613 -1.940 -17.891 1.00 78.06 83 ALA A C 1
ATOM 703 O O . ALA A 1 83 ? -0.046 -1.551 -16.872 1.00 78.06 83 ALA A O 1
ATOM 704 N N . TRP A 1 84 ? 0.077 -2.219 -19.002 1.00 74.62 84 TRP A N 1
ATOM 705 C CA . TRP A 1 84 ? 1.540 -2.141 -19.096 1.00 74.62 84 TRP A CA 1
ATOM 706 C C . TRP A 1 84 ? 2.093 -0.759 -18.726 1.00 74.62 84 TRP A C 1
ATOM 708 O O . TRP A 1 84 ? 3.117 -0.674 -18.066 1.00 74.62 84 TRP A O 1
ATOM 718 N N . LYS A 1 85 ? 1.392 0.338 -19.047 1.00 79.62 85 LYS A N 1
ATOM 719 C CA . LYS A 1 85 ? 1.795 1.698 -18.633 1.00 79.62 85 LYS A CA 1
ATOM 720 C C . LYS A 1 85 ? 1.822 1.879 -17.113 1.00 79.62 85 LYS A C 1
ATOM 722 O O . LYS A 1 85 ? 2.569 2.720 -16.616 1.00 79.62 85 LYS A O 1
ATOM 727 N N . GLN A 1 86 ? 1.010 1.122 -16.374 1.00 78.88 86 GLN A N 1
ATOM 728 C CA . GLN A 1 86 ? 1.024 1.153 -14.914 1.00 78.88 86 GLN A CA 1
ATOM 729 C C . GLN A 1 86 ? 2.247 0.412 -14.369 1.00 78.88 86 GLN A C 1
ATOM 731 O O . GLN A 1 86 ? 2.875 0.944 -13.461 1.00 78.88 86 GLN A O 1
ATOM 736 N N . LEU A 1 87 ? 2.679 -0.698 -14.990 1.00 79.94 87 LEU A N 1
ATOM 737 C CA . LEU A 1 87 ? 3.909 -1.422 -14.613 1.00 79.94 87 LEU A CA 1
ATOM 738 C C . LEU A 1 87 ? 5.169 -0.538 -14.624 1.00 79.94 87 LEU A C 1
ATOM 740 O O . LEU A 1 87 ? 6.093 -0.764 -13.851 1.00 79.94 87 LEU A O 1
ATOM 744 N N . TRP A 1 88 ? 5.202 0.519 -15.440 1.00 80.56 88 TRP A N 1
ATOM 745 C CA . TRP A 1 88 ? 6.333 1.456 -15.473 1.00 80.56 88 TRP A CA 1
ATOM 746 C C . TRP A 1 88 ? 6.499 2.223 -14.149 1.00 80.56 88 TRP A C 1
ATOM 748 O O . TRP A 1 88 ? 7.626 2.489 -13.709 1.00 80.56 88 TRP A O 1
ATOM 758 N N . LYS A 1 89 ? 5.375 2.599 -13.522 1.00 77.00 89 LYS A N 1
ATOM 759 C CA . LYS A 1 89 ? 5.317 3.399 -12.285 1.00 77.00 89 LYS A CA 1
ATOM 760 C C . LYS A 1 89 ? 5.034 2.563 -11.041 1.00 77.00 89 LYS A C 1
ATOM 762 O O . LYS A 1 89 ? 5.329 3.024 -9.944 1.00 77.00 89 LYS A O 1
ATOM 767 N N . ASP A 1 90 ? 4.483 1.368 -11.205 1.00 79.62 90 ASP A N 1
ATOM 768 C CA . ASP A 1 90 ? 4.151 0.479 -10.103 1.00 79.62 90 ASP A CA 1
ATOM 769 C C . ASP A 1 90 ? 5.432 -0.059 -9.452 1.00 79.62 90 ASP A C 1
ATOM 771 O O . ASP A 1 90 ? 6.222 -0.765 -10.075 1.00 79.62 90 ASP A O 1
ATOM 775 N N . ARG A 1 91 ? 5.665 0.337 -8.199 1.00 76.06 91 ARG A N 1
ATOM 776 C CA . ARG A 1 91 ? 6.804 -0.102 -7.378 1.00 76.06 91 ARG A CA 1
ATOM 777 C C . ARG A 1 91 ? 6.393 -1.097 -6.289 1.00 76.06 91 ARG A C 1
ATOM 779 O O . ARG A 1 91 ? 7.245 -1.489 -5.499 1.00 76.06 91 ARG A O 1
ATOM 786 N N . ARG A 1 92 ? 5.120 -1.515 -6.242 1.00 78.50 92 ARG A N 1
ATOM 787 C CA . ARG A 1 92 ? 4.584 -2.393 -5.184 1.00 78.50 92 ARG A CA 1
ATOM 788 C C . ARG A 1 92 ? 5.235 -3.776 -5.188 1.00 78.50 92 ARG A C 1
ATOM 790 O O . ARG A 1 92 ? 5.405 -4.375 -4.133 1.00 78.50 92 ARG A O 1
ATOM 797 N N . ASN A 1 93 ? 5.638 -4.261 -6.362 1.00 80.69 93 ASN A N 1
ATOM 798 C CA . ASN A 1 93 ? 6.371 -5.511 -6.519 1.00 80.69 93 ASN A CA 1
ATOM 799 C C . ASN A 1 93 ? 7.730 -5.236 -7.192 1.00 80.69 93 ASN A C 1
ATOM 801 O O . ASN A 1 93 ? 7.792 -5.151 -8.422 1.00 80.69 93 ASN A O 1
ATOM 805 N N . PRO A 1 94 ? 8.828 -5.082 -6.422 1.00 83.06 94 PRO A N 1
ATOM 806 C CA . PRO A 1 94 ? 10.132 -4.745 -6.988 1.00 83.06 94 PRO A CA 1
ATOM 807 C C . PRO A 1 94 ? 10.629 -5.819 -7.961 1.00 83.06 94 PRO A C 1
ATOM 809 O O . PRO A 1 94 ? 11.225 -5.483 -8.978 1.00 83.06 94 PRO A O 1
ATOM 812 N N . LEU A 1 95 ? 10.329 -7.098 -7.710 1.00 85.88 95 LEU A N 1
ATOM 813 C CA . LEU A 1 95 ? 10.702 -8.193 -8.606 1.00 85.88 95 LEU A CA 1
ATOM 814 C C . LEU A 1 95 ? 9.986 -8.087 -9.961 1.00 85.88 95 LEU A C 1
ATOM 816 O O . LEU A 1 95 ? 10.629 -8.170 -11.010 1.00 85.88 95 LEU A O 1
ATOM 820 N N . GLN A 1 96 ? 8.670 -7.855 -9.955 1.00 84.88 96 GLN A N 1
ATOM 821 C CA . GLN A 1 96 ? 7.904 -7.623 -11.186 1.00 84.88 96 GLN A CA 1
ATOM 822 C C . GLN A 1 96 ? 8.402 -6.375 -11.926 1.00 84.88 96 GLN A C 1
ATOM 824 O O . GLN A 1 96 ? 8.497 -6.358 -13.151 1.00 84.88 96 GLN A O 1
ATOM 829 N N . TRP A 1 97 ? 8.776 -5.339 -11.179 1.00 87.38 97 TRP A N 1
ATOM 830 C CA . TRP A 1 97 ? 9.309 -4.115 -11.752 1.00 87.38 97 TRP A CA 1
ATOM 831 C C . TRP A 1 97 ? 10.665 -4.334 -12.444 1.00 87.38 97 TRP A C 1
ATOM 833 O O . TRP A 1 97 ? 10.847 -3.915 -13.586 1.00 87.38 97 TRP A O 1
ATOM 843 N N . TYR A 1 98 ? 11.603 -5.043 -11.808 1.00 89.12 98 TYR A N 1
ATOM 844 C CA . TYR A 1 98 ? 12.900 -5.357 -12.417 1.00 89.12 98 TYR A CA 1
ATOM 845 C C . TYR A 1 98 ? 12.765 -6.271 -13.631 1.00 89.12 98 TYR A C 1
ATOM 847 O O . TYR A 1 98 ? 13.395 -6.007 -14.651 1.00 89.12 98 TYR A O 1
ATOM 855 N N . THR A 1 99 ? 11.934 -7.314 -13.550 1.00 89.69 99 THR A N 1
ATOM 856 C CA . THR A 1 99 ? 11.705 -8.230 -14.682 1.00 89.69 99 THR A CA 1
ATOM 857 C C . THR A 1 99 ? 11.116 -7.506 -15.888 1.00 89.69 99 THR A C 1
ATOM 859 O O . THR A 1 99 ? 11.544 -7.760 -17.012 1.00 89.69 99 THR A O 1
ATOM 862 N N . PHE A 1 100 ? 10.215 -6.543 -15.666 1.00 87.75 100 PHE A N 1
ATOM 863 C CA . PHE A 1 100 ? 9.680 -5.694 -16.727 1.00 87.75 100 PHE A CA 1
ATOM 864 C C . PHE A 1 100 ? 10.781 -4.902 -17.456 1.00 87.75 100 PHE A C 1
ATOM 866 O O . PHE A 1 100 ? 10.858 -4.939 -18.685 1.00 87.75 100 PHE A O 1
ATOM 873 N N . TRP A 1 101 ? 11.676 -4.232 -16.721 1.00 90.94 101 TRP A N 1
ATOM 874 C CA . TRP A 1 101 ? 12.785 -3.489 -17.338 1.00 90.94 101 TRP A CA 1
ATOM 875 C C . TRP A 1 101 ? 13.840 -4.391 -17.966 1.00 90.94 101 TRP A C 1
ATOM 877 O O . TRP A 1 101 ? 14.338 -4.067 -19.041 1.00 90.94 101 TRP A O 1
ATOM 887 N N . PHE A 1 102 ? 14.151 -5.527 -17.342 1.00 94.44 102 PHE A N 1
ATOM 888 C CA . PHE A 1 102 ? 15.047 -6.524 -17.921 1.00 94.44 102 PHE A CA 1
ATOM 889 C C . PHE A 1 102 ? 14.524 -7.014 -19.268 1.00 94.44 102 PHE A C 1
ATOM 891 O O . PHE A 1 102 ? 15.283 -7.027 -20.228 1.00 94.44 102 PHE A O 1
ATOM 898 N N . ALA A 1 103 ? 13.230 -7.330 -19.373 1.00 93.56 103 ALA A N 1
ATOM 899 C CA . ALA A 1 103 ? 12.630 -7.745 -20.637 1.00 93.56 103 ALA A CA 1
ATOM 900 C C . ALA A 1 103 ? 12.801 -6.676 -21.730 1.00 93.56 103 ALA A C 1
ATOM 902 O O . ALA A 1 103 ? 13.225 -7.002 -22.836 1.00 93.56 103 ALA A O 1
ATOM 903 N N . ILE A 1 104 ? 12.546 -5.399 -21.418 1.00 92.56 104 ILE A N 1
ATOM 904 C CA . ILE A 1 104 ? 12.743 -4.290 -22.369 1.00 92.56 104 ILE A CA 1
ATOM 905 C C . ILE A 1 104 ? 14.213 -4.175 -22.794 1.00 92.56 104 ILE A C 1
ATOM 907 O O . ILE A 1 104 ? 14.497 -4.064 -23.985 1.00 92.56 104 ILE A O 1
ATOM 911 N N . LEU A 1 105 ? 15.144 -4.204 -21.837 1.00 95.56 105 LEU A N 1
ATOM 912 C CA . LEU A 1 105 ? 16.574 -4.057 -22.111 1.00 95.56 105 LEU A CA 1
ATOM 913 C C . LEU A 1 105 ? 17.120 -5.228 -22.925 1.00 95.56 105 LEU A C 1
ATOM 915 O O . LEU A 1 105 ? 17.839 -5.008 -23.894 1.00 95.56 105 LEU A O 1
ATOM 919 N N . THR A 1 106 ? 16.764 -6.460 -22.567 1.00 96.00 106 THR A N 1
ATOM 920 C CA . THR A 1 106 ? 17.209 -7.657 -23.284 1.00 96.00 106 THR A CA 1
ATOM 921 C C . THR A 1 106 ? 16.656 -7.682 -24.703 1.00 96.00 106 THR A C 1
ATOM 923 O O . THR A 1 106 ? 17.427 -7.901 -25.631 1.00 96.00 106 THR A O 1
ATOM 926 N N . LEU A 1 107 ? 15.364 -7.394 -24.900 1.00 94.94 107 LEU A N 1
ATOM 927 C CA . LEU A 1 107 ? 14.783 -7.312 -26.244 1.00 94.94 107 LEU A CA 1
ATOM 928 C C . LEU A 1 107 ? 15.458 -6.216 -27.077 1.00 94.94 107 LEU A C 1
ATOM 930 O O . LEU A 1 107 ? 15.853 -6.468 -28.211 1.00 94.94 107 LEU A O 1
ATOM 934 N N . GLY A 1 108 ? 15.669 -5.030 -26.499 1.00 95.00 108 GLY A N 1
ATOM 935 C CA . GLY A 1 108 ? 16.375 -3.938 -27.169 1.00 95.00 108 GLY A CA 1
ATOM 936 C C . GLY A 1 108 ? 17.800 -4.319 -27.573 1.00 95.00 108 GLY A C 1
ATOM 937 O O . GLY A 1 108 ? 18.170 -4.173 -28.734 1.00 95.00 108 GLY A O 1
ATOM 938 N N . LEU A 1 109 ? 18.585 -4.874 -26.649 1.00 95.94 109 LEU A N 1
ATOM 939 C CA . LEU A 1 109 ? 19.962 -5.292 -26.919 1.00 95.94 109 LEU A CA 1
ATOM 940 C C . LEU A 1 109 ? 20.037 -6.370 -28.002 1.00 95.94 109 LEU A C 1
ATOM 942 O O . LEU A 1 109 ? 20.853 -6.246 -28.909 1.00 95.94 109 LEU A O 1
ATOM 946 N N . VAL A 1 110 ? 19.175 -7.389 -27.941 1.00 96.25 110 VAL A N 1
ATOM 947 C CA . VAL A 1 110 ? 19.133 -8.457 -28.951 1.00 96.25 110 VAL A CA 1
ATOM 948 C C . VAL A 1 110 ? 18.828 -7.880 -30.331 1.00 96.25 110 VAL A C 1
ATOM 950 O O . VAL A 1 110 ? 19.570 -8.153 -31.269 1.00 96.25 110 VAL A O 1
ATOM 953 N N . THR A 1 111 ? 17.812 -7.018 -30.446 1.00 94.00 111 THR A N 1
ATOM 954 C CA . THR A 1 111 ? 17.458 -6.405 -31.738 1.00 94.00 111 THR A CA 1
ATOM 955 C C . THR A 1 111 ? 18.563 -5.509 -32.299 1.00 94.00 111 THR A C 1
ATOM 957 O O . THR A 1 111 ? 18.795 -5.515 -33.502 1.00 94.00 111 THR A O 1
ATOM 960 N N . ILE A 1 112 ? 19.284 -4.765 -31.453 1.00 95.75 112 ILE A N 1
ATOM 961 C CA . ILE A 1 112 ? 20.400 -3.912 -31.890 1.00 95.75 112 ILE A CA 1
ATOM 962 C C . ILE A 1 112 ? 21.580 -4.759 -32.369 1.00 95.75 112 ILE A C 1
ATOM 964 O O . ILE A 1 112 ? 22.179 -4.440 -33.391 1.00 95.75 112 ILE A O 1
ATOM 968 N N . LEU A 1 113 ? 21.921 -5.825 -31.641 1.00 94.69 113 LEU A N 1
ATOM 969 C CA . LEU A 1 113 ? 23.007 -6.730 -32.019 1.00 94.69 113 LEU A CA 1
ATOM 970 C C . LEU A 1 113 ? 22.708 -7.439 -33.342 1.00 94.69 113 LEU A C 1
ATOM 972 O O . LEU A 1 113 ? 23.596 -7.555 -34.180 1.00 94.69 113 LEU A O 1
ATOM 976 N N . GLU A 1 114 ? 21.461 -7.866 -33.540 1.00 94.00 114 GLU A N 1
ATOM 977 C CA . GLU A 1 114 ? 21.000 -8.446 -34.801 1.00 94.00 114 GLU A CA 1
ATOM 978 C C . GLU A 1 114 ? 21.107 -7.440 -35.953 1.00 94.00 114 GLU A C 1
ATOM 980 O O . GLU A 1 114 ? 21.654 -7.773 -36.999 1.00 94.00 114 GLU A O 1
ATOM 985 N N . LEU A 1 115 ? 20.670 -6.194 -35.742 1.00 93.06 115 LEU A N 1
ATOM 986 C CA . LEU A 1 115 ? 20.735 -5.137 -36.754 1.00 93.06 115 LEU A CA 1
ATOM 987 C C . LEU A 1 115 ? 22.174 -4.699 -37.083 1.00 93.06 115 LEU A C 1
ATOM 989 O O . LEU A 1 115 ? 22.426 -4.236 -38.185 1.00 93.06 115 LEU A O 1
ATOM 993 N N . LEU A 1 116 ? 23.099 -4.795 -36.123 1.00 93.44 116 LEU A N 1
ATOM 994 C CA . LEU A 1 116 ? 24.511 -4.430 -36.293 1.00 93.44 116 LEU A CA 1
ATOM 995 C C . LEU A 1 116 ? 25.326 -5.528 -36.995 1.00 93.44 116 LEU A C 1
ATOM 997 O O . LEU A 1 116 ? 26.359 -5.239 -37.594 1.00 93.44 116 LEU A O 1
ATOM 1001 N N . HIS A 1 117 ? 24.897 -6.786 -36.882 1.00 84.50 117 HIS A N 1
ATOM 1002 C CA . HIS A 1 117 ? 25.493 -7.923 -37.588 1.00 84.50 117 HIS A CA 1
ATOM 1003 C C . HIS A 1 117 ? 24.953 -8.113 -39.017 1.00 84.50 117 HIS A C 1
ATOM 1005 O O . HIS A 1 117 ? 25.436 -9.003 -39.720 1.00 84.50 117 HIS A O 1
ATOM 1011 N N . LEU A 1 118 ? 23.978 -7.300 -39.432 1.00 64.44 118 LEU A N 1
ATOM 1012 C CA . LEU A 1 118 ? 23.370 -7.279 -40.764 1.00 64.44 118 LEU A CA 1
ATOM 1013 C C . LEU A 1 118 ? 23.979 -6.164 -41.625 1.00 64.44 118 LEU A C 1
ATOM 1015 O O . LEU A 1 118 ? 24.162 -6.410 -42.838 1.00 64.44 118 LEU A O 1
#

Sequence (118 aa):
MKRSDIGIIPDQVIDETILTLNLLFPDWDTDTIKFFKKKKNKHHHILIAEPAYYPAPIRLNEFSFWRDRLHELYVEFNSPPPAWKQLWKDRRNPLQWYTFWFAILTLGLVTILELLHL

Secondary structure (DSSP, 8-state):
----S--SS-HHHHHHHHHHHHHHS-TT-HHHHHHHHHHTTSS--TT-S-----PSPPPGGG-SSSHHHHHHHHHHHHSPPSSHHHHTT--S-HHHHHHHHHHHHHHHHHHHHHHH--

pLDDT: mean 76.65, std 14.41, range [38.47, 96.25]

Foldseek 3Di:
DDDDPPDPDDVLVVVLVLVVLCVVQPPPDPVSVVVCVVCVVPDDPDNPPPRPPDDDDDDLVVDDDCSVVVVVVVCVVPDDDPDPVVLCVDCVDVVSNVVSVVVVVVVVVVVVVVVVVD